Protein AF-A0A428SMW8-F1 (afdb_monomer_lite)

Structure (mmCIF, N/CA/C/O backbone):
data_AF-A0A428SMW8-F1
#
_entry.id   AF-A0A428SMW8-F1
#
loop_
_atom_site.group_PDB
_atom_site.id
_atom_site.type_symbol
_atom_site.label_atom_id
_atom_site.label_alt_id
_atom_site.label_comp_id
_atom_site.label_asym_id
_atom_site.label_entity_id
_atom_site.label_seq_id
_atom_site.pdbx_PDB_ins_code
_atom_site.Cartn_x
_atom_site.Cartn_y
_atom_site.Cartn_z
_atom_site.occupancy
_atom_site.B_iso_or_equiv
_atom_site.auth_seq_id
_atom_site.auth_comp_id
_atom_site.auth_asym_id
_atom_site.auth_atom_id
_atom_site.pdbx_PDB_model_num
ATOM 1 N N . MET A 1 1 ? 58.376 4.102 16.276 1.00 47.00 1 MET A N 1
ATOM 2 C CA . MET A 1 1 ? 57.491 5.284 16.170 1.00 47.00 1 MET A CA 1
ATOM 3 C C . MET A 1 1 ? 56.410 5.176 17.245 1.00 47.00 1 MET A C 1
ATOM 5 O O . MET A 1 1 ? 55.391 4.545 17.010 1.00 47.00 1 MET A O 1
ATOM 9 N N . THR A 1 2 ? 56.664 5.687 18.453 1.00 54.75 2 THR A N 1
ATOM 10 C CA . THR A 1 2 ? 55.724 5.678 19.592 1.00 54.75 2 THR A CA 1
ATOM 11 C C . THR A 1 2 ? 55.018 7.038 19.700 1.00 54.75 2 THR A C 1
ATOM 13 O O . THR A 1 2 ? 55.698 8.063 19.633 1.00 54.75 2 THR A O 1
ATOM 16 N N . PRO A 1 3 ? 53.682 7.106 19.856 1.00 62.28 3 PRO A N 1
ATOM 17 C CA . PRO A 1 3 ? 52.999 8.386 20.029 1.00 62.28 3 PRO A CA 1
ATOM 18 C C . PRO A 1 3 ? 53.042 8.858 21.493 1.00 62.28 3 PRO A C 1
ATOM 20 O O . PRO A 1 3 ? 52.642 8.142 22.411 1.00 62.28 3 PRO A O 1
ATOM 23 N N . ILE A 1 4 ? 53.504 10.093 21.704 1.00 61.62 4 ILE A N 1
ATOM 24 C CA . ILE A 1 4 ? 53.545 10.769 23.007 1.00 61.62 4 ILE A CA 1
ATOM 25 C C . ILE A 1 4 ? 52.207 11.483 23.248 1.00 61.62 4 ILE A C 1
ATOM 27 O O . ILE A 1 4 ? 51.864 12.444 22.562 1.00 61.62 4 ILE A O 1
ATOM 31 N N . ARG A 1 5 ? 51.467 11.020 24.263 1.00 54.16 5 ARG A N 1
ATOM 32 C CA . ARG A 1 5 ? 50.353 11.737 24.903 1.00 54.16 5 ARG A CA 1
ATOM 33 C C . ARG A 1 5 ? 50.893 12.931 25.695 1.00 54.16 5 ARG A C 1
ATOM 35 O O . ARG A 1 5 ? 51.779 12.743 26.526 1.00 54.16 5 ARG A O 1
ATOM 42 N N . ARG A 1 6 ? 50.291 14.115 25.554 1.00 56.06 6 ARG A N 1
ATOM 43 C CA . ARG A 1 6 ? 50.382 15.186 26.562 1.00 56.06 6 ARG A CA 1
ATOM 44 C C . ARG A 1 6 ? 49.011 15.805 26.814 1.00 56.06 6 ARG A C 1
ATOM 46 O O . ARG A 1 6 ? 48.274 16.108 25.885 1.00 56.06 6 ARG A O 1
ATOM 53 N N . ALA A 1 7 ? 48.680 15.874 28.099 1.00 52.56 7 ALA A N 1
ATOM 54 C CA . ALA A 1 7 ? 47.383 16.219 28.654 1.00 52.56 7 ALA A CA 1
ATOM 55 C C . ALA A 1 7 ? 47.198 17.736 28.825 1.00 52.56 7 ALA A C 1
ATOM 57 O O . ALA A 1 7 ? 48.160 18.499 28.893 1.00 52.56 7 ALA A O 1
ATOM 58 N N . VAL A 1 8 ? 45.925 18.121 28.897 1.00 54.56 8 VAL A N 1
ATOM 59 C CA . VAL A 1 8 ? 45.375 19.475 29.025 1.00 54.56 8 VAL A CA 1
ATOM 60 C C . VAL A 1 8 ? 45.502 19.987 30.464 1.00 54.56 8 VAL A C 1
ATOM 62 O O . VAL A 1 8 ? 45.262 19.234 31.404 1.00 54.56 8 VAL A O 1
ATOM 65 N N . ALA A 1 9 ? 45.793 21.280 30.632 1.00 50.78 9 ALA A N 1
ATOM 66 C CA . ALA A 1 9 ? 45.626 21.997 31.896 1.00 50.78 9 ALA A CA 1
ATOM 67 C C . ALA A 1 9 ? 44.628 23.152 31.702 1.00 50.78 9 ALA A C 1
ATOM 69 O O . ALA A 1 9 ? 44.825 24.009 30.842 1.00 50.78 9 ALA A O 1
ATOM 70 N N . LEU A 1 10 ? 43.550 23.151 32.492 1.00 54.03 10 LEU A N 1
ATOM 71 C CA . LEU A 1 10 ? 42.581 24.244 32.588 1.00 54.03 10 LEU A CA 1
ATOM 72 C C . LEU A 1 10 ? 43.095 25.283 33.590 1.00 54.03 10 LEU A C 1
ATOM 74 O O . LEU A 1 10 ? 43.342 24.949 34.747 1.00 54.03 10 LEU A O 1
ATOM 78 N N . SER A 1 11 ? 43.223 26.539 33.170 1.00 58.16 11 SER A N 1
ATOM 79 C CA . SER A 1 11 ? 43.513 27.667 34.057 1.00 58.16 11 SER A CA 1
ATOM 80 C C . SER A 1 11 ? 42.264 28.534 34.228 1.00 58.16 11 SER A C 1
ATOM 82 O O . SER A 1 11 ? 41.798 29.201 33.307 1.00 58.16 11 SER A O 1
ATOM 84 N N . THR A 1 12 ? 41.698 28.522 35.433 1.00 52.12 12 THR A N 1
ATOM 85 C CA . THR A 1 12 ? 40.599 29.405 35.838 1.00 52.12 12 THR A CA 1
ATOM 86 C C . THR A 1 12 ? 41.177 30.695 36.410 1.00 52.12 12 THR A C 1
ATOM 88 O O . THR A 1 12 ? 41.768 30.681 37.489 1.00 52.12 12 THR A O 1
ATOM 91 N N . VAL A 1 13 ? 41.004 31.817 35.712 1.00 58.44 13 VAL A N 1
ATOM 92 C CA . VAL A 1 13 ? 41.368 33.142 36.232 1.00 58.44 13 VAL A CA 1
ATOM 93 C C . VAL A 1 13 ? 40.096 33.914 36.557 1.00 58.44 13 VAL A C 1
ATOM 95 O O . VAL A 1 13 ? 39.411 34.434 35.682 1.00 58.44 13 VAL A O 1
ATOM 98 N N . SER A 1 14 ? 39.797 33.992 37.847 1.00 53.69 14 SER A N 1
ATOM 99 C CA . SER A 1 14 ? 38.806 34.883 38.440 1.00 53.69 14 SER A CA 1
ATOM 100 C C . SER A 1 14 ? 39.414 36.273 38.646 1.00 53.69 14 SER A C 1
ATOM 102 O O . SER A 1 14 ? 40.380 36.417 39.397 1.00 53.69 14 SER A O 1
ATOM 104 N N . ARG A 1 15 ? 38.839 37.312 38.027 1.00 51.59 15 ARG A N 1
ATOM 105 C CA . ARG A 1 15 ? 39.097 38.711 38.402 1.00 51.59 15 ARG A CA 1
ATOM 106 C C . ARG A 1 15 ? 37.783 39.433 38.669 1.00 51.59 15 ARG A C 1
ATOM 108 O O . ARG A 1 15 ? 36.993 39.690 37.767 1.00 51.59 15 ARG A O 1
ATOM 115 N N . LEU A 1 16 ? 37.590 39.744 39.945 1.00 52.97 16 LEU A N 1
ATOM 116 C CA . LEU A 1 16 ? 36.581 40.652 40.467 1.00 52.97 16 LEU A CA 1
ATOM 117 C C . LEU A 1 16 ? 36.899 42.067 39.968 1.00 52.97 16 LEU A C 1
ATOM 119 O O . LEU A 1 16 ? 38.000 42.565 40.196 1.00 52.97 16 LEU A O 1
ATOM 123 N N . SER A 1 17 ? 35.949 42.713 39.298 1.00 56.94 17 SER A N 1
ATOM 124 C CA . SER A 1 17 ? 36.016 44.140 38.982 1.00 56.94 17 SER A CA 1
ATOM 125 C C . SER A 1 17 ? 34.974 44.875 39.822 1.00 56.94 17 SER A C 1
ATOM 127 O O . SER A 1 17 ? 33.772 44.669 39.686 1.00 56.94 17 SER A O 1
ATOM 129 N N . SER A 1 18 ? 35.457 45.708 40.747 1.00 58.09 18 SER A N 1
ATOM 130 C CA . SER A 1 18 ? 34.632 46.644 41.504 1.00 58.09 18 SER A CA 1
ATOM 131 C C . SER A 1 18 ? 34.501 47.927 40.692 1.00 58.09 18 SER A C 1
ATOM 133 O O . SER A 1 18 ? 35.514 48.569 40.411 1.00 58.09 18 SER A O 1
ATOM 135 N N . LEU A 1 19 ? 33.281 48.332 40.353 1.00 57.44 19 LEU A N 1
ATOM 136 C CA . LEU A 1 19 ? 33.023 49.653 39.792 1.00 57.44 19 LEU A CA 1
ATOM 137 C C . LEU A 1 19 ? 31.835 50.296 40.508 1.00 57.44 19 LEU A C 1
ATOM 139 O O . LEU A 1 19 ? 30.681 49.925 40.337 1.00 57.44 19 LEU A O 1
ATOM 143 N N . SER A 1 20 ? 32.215 51.235 41.373 1.00 54.97 20 SER A N 1
ATOM 144 C CA . SER A 1 20 ? 31.636 52.563 41.567 1.00 54.97 20 SER A CA 1
ATOM 145 C C . SER A 1 20 ? 30.109 52.699 41.516 1.00 54.97 20 SER A C 1
ATOM 147 O O . SER A 1 20 ? 29.475 52.690 40.464 1.00 54.97 20 SER A O 1
ATOM 149 N N . ARG A 1 21 ? 29.536 52.949 42.699 1.00 54.47 21 ARG A N 1
ATOM 150 C CA . ARG A 1 21 ? 28.161 53.419 42.892 1.00 54.47 21 ARG A CA 1
ATOM 151 C C . ARG A 1 21 ? 27.972 54.774 42.210 1.00 54.47 21 ARG A C 1
ATOM 153 O O . ARG A 1 21 ? 28.480 55.779 42.698 1.00 54.47 21 ARG A O 1
ATOM 160 N N . GLN A 1 22 ? 27.141 54.822 41.178 1.00 56.44 22 GLN A N 1
ATOM 161 C CA . GLN A 1 22 ? 26.507 56.062 40.740 1.00 56.44 22 GLN A CA 1
ATOM 162 C C . GLN A 1 22 ? 25.013 55.991 41.057 1.00 56.44 22 GLN A C 1
ATOM 164 O O . GLN A 1 22 ? 24.294 55.099 40.613 1.00 56.44 22 GLN A O 1
ATOM 169 N N . ARG A 1 23 ? 24.574 56.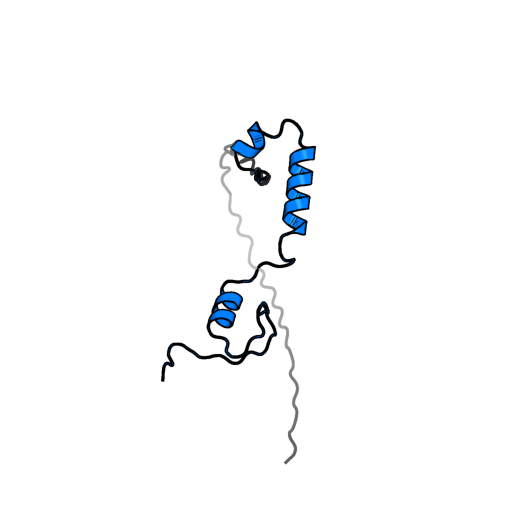908 41.925 1.00 55.22 23 ARG A N 1
ATOM 170 C CA . ARG A 1 23 ? 23.180 57.083 42.336 1.00 55.22 23 ARG A CA 1
ATOM 171 C C . ARG A 1 23 ? 22.397 57.678 41.169 1.00 55.22 23 ARG A C 1
ATOM 173 O O . ARG A 1 23 ? 22.655 58.814 40.789 1.00 55.22 23 ARG A O 1
ATOM 180 N N . LEU A 1 24 ? 21.420 56.936 40.660 1.00 59.06 24 LEU A N 1
ATOM 181 C CA . LEU A 1 24 ? 20.415 57.451 39.737 1.00 59.06 24 LEU A CA 1
ATOM 182 C C . LEU A 1 24 ? 19.114 57.668 40.515 1.00 59.06 24 LEU A C 1
ATOM 184 O O . LEU A 1 24 ? 18.531 56.733 41.060 1.00 59.06 24 LEU A O 1
ATOM 188 N N . THR A 1 25 ? 18.691 58.925 40.610 1.00 61.53 25 THR A N 1
ATOM 189 C CA . THR A 1 25 ? 17.393 59.343 41.142 1.00 61.53 25 THR A CA 1
ATOM 190 C C . THR A 1 25 ? 16.297 58.949 40.155 1.00 61.53 25 THR A C 1
ATOM 192 O O . THR A 1 25 ? 16.062 59.621 39.153 1.00 61.53 25 THR A O 1
ATOM 195 N N . VAL A 1 26 ? 15.618 57.833 40.424 1.00 52.56 26 VAL A N 1
ATOM 196 C CA . VAL A 1 26 ? 14.476 57.394 39.616 1.00 52.56 26 VAL A CA 1
ATOM 197 C C . VAL A 1 26 ? 13.221 58.124 40.089 1.00 52.56 26 VAL A C 1
ATOM 199 O O . VAL A 1 26 ? 12.702 57.906 41.178 1.00 52.56 26 VAL A O 1
ATOM 202 N N . ARG A 1 27 ? 12.771 59.032 39.228 1.00 55.03 27 ARG A N 1
ATOM 203 C CA . ARG A 1 27 ? 11.500 59.757 39.248 1.00 55.03 27 ARG A CA 1
ATOM 204 C C . ARG A 1 27 ? 10.327 58.775 39.399 1.00 55.03 27 ARG A C 1
ATOM 206 O O . ARG A 1 27 ? 10.127 57.937 38.523 1.00 55.03 27 ARG A O 1
ATOM 213 N N . SER A 1 28 ? 9.554 58.899 40.483 1.00 59.84 28 SER A N 1
ATOM 214 C CA . SER A 1 28 ? 8.298 58.162 40.687 1.00 59.84 28 SER A 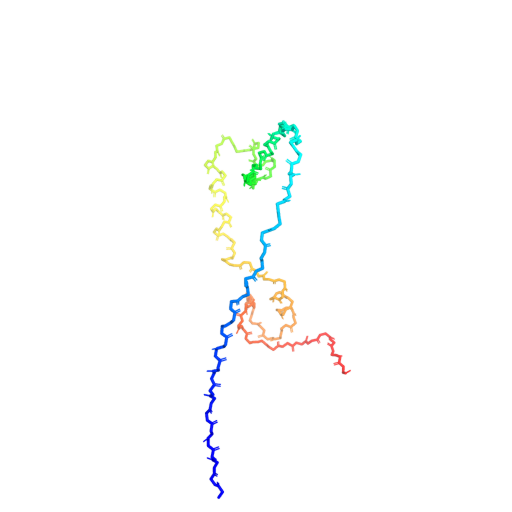CA 1
ATOM 215 C C . SER A 1 28 ? 7.347 58.429 39.526 1.00 59.84 28 SER A C 1
ATOM 217 O O . SER A 1 28 ? 6.776 59.514 39.416 1.00 59.84 28 SER A O 1
ATOM 219 N N . GLN A 1 29 ? 7.185 57.441 38.652 1.00 57.69 29 GLN A N 1
ATOM 220 C CA . GLN A 1 29 ? 6.077 57.408 37.712 1.00 57.69 29 GLN A CA 1
ATOM 221 C C . GLN A 1 29 ? 4.936 56.650 38.383 1.00 57.69 29 GLN A C 1
ATOM 223 O O . GLN A 1 29 ? 5.115 55.531 38.859 1.00 57.69 29 GLN A O 1
ATOM 228 N N . SER A 1 30 ? 3.797 57.334 38.473 1.00 59.22 30 SER A N 1
ATOM 229 C CA . SER A 1 30 ? 2.493 56.818 38.877 1.00 59.22 30 SER A CA 1
ATOM 230 C C . SER A 1 30 ? 2.294 55.378 38.395 1.00 59.22 30 SER A C 1
ATOM 232 O O . SER A 1 30 ? 2.371 55.107 37.196 1.00 59.22 30 SER A O 1
ATOM 234 N N . LEU A 1 31 ? 2.046 54.462 39.336 1.00 52.53 31 LEU A N 1
ATOM 235 C CA . LEU A 1 31 ? 1.557 53.121 39.043 1.00 52.53 31 LEU A CA 1
ATOM 236 C C . LEU A 1 31 ? 0.150 53.277 38.458 1.00 52.53 31 LEU A C 1
ATOM 238 O O . LEU A 1 31 ? -0.844 53.246 39.180 1.00 52.53 31 LEU A O 1
ATOM 242 N N . SER A 1 32 ? 0.063 53.470 37.142 1.00 51.97 32 SER A N 1
ATOM 243 C CA . SER A 1 32 ? -1.157 53.142 36.422 1.00 51.97 32 SER A CA 1
ATOM 244 C C . SER A 1 32 ? -1.369 51.654 36.666 1.00 51.97 32 SER A C 1
ATOM 246 O O . SER A 1 32 ? -0.587 50.827 36.196 1.00 51.97 32 SER A O 1
ATOM 248 N N . ALA A 1 33 ? -2.337 51.331 37.523 1.00 59.66 33 ALA A N 1
ATOM 249 C CA . ALA A 1 33 ? -2.750 49.969 37.778 1.00 59.66 33 ALA A CA 1
ATOM 250 C C . ALA A 1 33 ? -3.145 49.377 36.427 1.00 59.66 33 ALA A C 1
ATOM 252 O O . ALA A 1 33 ? -4.217 49.667 35.898 1.00 59.66 33 ALA A O 1
ATOM 253 N N . ALA A 1 34 ? -2.236 48.600 35.841 1.00 56.25 34 ALA A N 1
ATOM 254 C CA . ALA A 1 34 ? -2.547 47.767 34.707 1.00 56.25 34 ALA A CA 1
ATOM 255 C C . ALA A 1 34 ? -3.675 46.858 35.183 1.00 56.25 34 ALA A C 1
ATOM 257 O O . ALA A 1 34 ? -3.467 45.970 36.010 1.00 56.25 34 ALA A O 1
ATOM 258 N N . ILE A 1 35 ? -4.890 47.149 34.722 1.00 58.81 35 ILE A N 1
ATOM 259 C CA . ILE A 1 35 ? -6.018 46.241 34.825 1.00 58.81 35 ILE A CA 1
ATOM 260 C C . ILE A 1 35 ? -5.513 44.972 34.156 1.00 58.81 35 ILE A C 1
ATOM 262 O O . ILE A 1 35 ? -5.361 44.925 32.936 1.00 58.81 35 ILE A O 1
ATOM 266 N N . SER A 1 36 ? -5.144 43.989 34.976 1.00 54.59 36 SER A N 1
ATOM 267 C CA . SER A 1 36 ? -4.783 42.660 34.521 1.00 54.59 36 SER A CA 1
ATOM 268 C C . SER A 1 36 ? -6.028 42.116 33.844 1.00 54.59 36 SER A C 1
ATOM 270 O O . SER A 1 36 ? -6.942 41.613 34.498 1.00 54.59 36 SER A O 1
ATOM 272 N N . GLN A 1 37 ? -6.105 42.299 32.528 1.00 63.81 37 GLN A N 1
ATOM 273 C CA . GLN A 1 37 ? -7.002 41.545 31.681 1.00 63.81 37 GLN A CA 1
ATOM 274 C C . GLN A 1 37 ? -6.527 40.103 31.807 1.00 63.81 37 GLN A C 1
ATOM 276 O O . GLN A 1 37 ? -5.630 39.659 31.094 1.00 63.81 37 GLN A O 1
ATOM 281 N N . PHE A 1 38 ? -7.067 39.392 32.796 1.00 61.88 38 PHE A N 1
ATOM 282 C CA . PHE A 1 38 ? -6.925 37.954 32.887 1.00 61.88 38 PHE A CA 1
ATOM 283 C C . PHE A 1 38 ? -7.548 37.383 31.619 1.00 61.88 38 PHE A C 1
ATOM 285 O O . PHE A 1 38 ? -8.759 37.196 31.526 1.00 61.88 38 PHE A O 1
ATOM 292 N N . HIS A 1 39 ? -6.712 37.133 30.615 1.00 60.06 39 HIS A N 1
ATOM 293 C CA . HIS A 1 39 ? -7.099 36.292 29.507 1.00 60.06 39 HIS A CA 1
ATOM 294 C C . HIS A 1 39 ? -7.168 34.882 30.087 1.00 60.06 39 HIS A C 1
ATOM 296 O O . HIS A 1 39 ? -6.149 34.232 30.322 1.00 60.06 39 HIS A O 1
ATOM 302 N N . ALA A 1 40 ? -8.379 34.441 30.420 1.00 61.12 40 ALA A N 1
ATOM 303 C CA . ALA A 1 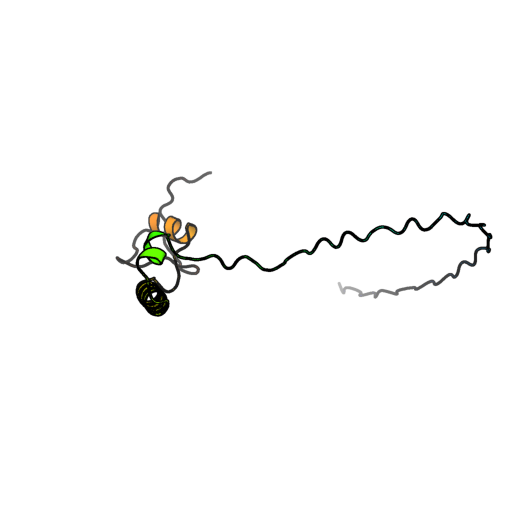40 ? -8.617 33.065 30.808 1.00 61.12 40 ALA A CA 1
ATOM 304 C C . ALA A 1 40 ? -8.345 32.187 29.580 1.00 61.12 40 ALA A C 1
ATOM 306 O O . ALA A 1 40 ? -9.210 31.995 28.725 1.00 61.12 40 ALA A O 1
ATOM 307 N N . TYR A 1 41 ? -7.114 31.695 29.455 1.00 61.25 41 TYR A N 1
ATOM 308 C CA . TYR A 1 41 ? -6.781 30.652 28.498 1.00 61.25 41 TYR A CA 1
ATOM 309 C C . TYR A 1 41 ? -7.433 29.363 28.991 1.00 61.25 41 TYR A C 1
ATOM 311 O O . TYR A 1 41 ? -6.876 28.629 29.806 1.00 61.25 41 TYR A O 1
ATOM 319 N N . SER A 1 42 ? -8.656 29.108 28.528 1.00 55.28 42 SER A N 1
ATOM 320 C CA . SER A 1 42 ? -9.275 27.798 28.674 1.00 55.28 42 SER A CA 1
ATOM 321 C C . SER A 1 42 ? -8.463 26.806 27.844 1.00 55.28 42 SER A C 1
ATOM 323 O O . SER A 1 42 ? -8.508 26.812 26.617 1.00 55.28 42 SER A O 1
ATOM 325 N N . THR A 1 43 ? -7.679 25.967 28.516 1.00 61.62 43 THR A N 1
ATOM 326 C CA . THR A 1 43 ? -6.934 24.857 27.903 1.00 61.62 43 THR A CA 1
ATOM 327 C C . THR A 1 43 ? -7.805 23.621 27.698 1.00 61.62 43 THR A C 1
ATOM 329 O O . THR A 1 43 ? -7.314 22.597 27.216 1.00 61.62 43 THR A O 1
ATOM 332 N N . SER A 1 44 ? -9.096 23.697 28.052 1.00 63.88 44 SER A N 1
ATOM 333 C CA . SER A 1 44 ? -10.028 22.608 27.796 1.00 63.88 44 SER A CA 1
ATOM 334 C C . SER A 1 44 ? -10.156 22.434 26.286 1.00 63.88 44 SER A C 1
ATOM 336 O O . SER A 1 44 ? -10.740 23.244 25.569 1.00 63.88 44 SER A O 1
ATOM 338 N N . ARG A 1 45 ? -9.524 21.376 25.774 1.00 63.09 45 ARG A N 1
ATOM 339 C CA . ARG A 1 45 ? -9.779 20.915 24.416 1.00 63.09 45 ARG A CA 1
ATOM 340 C C . ARG A 1 45 ? -11.270 20.592 24.367 1.00 63.09 45 ARG A C 1
ATOM 342 O O . ARG A 1 45 ? -11.687 19.758 25.173 1.00 63.09 45 ARG A O 1
ATOM 349 N N . PRO A 1 46 ? -12.072 21.216 23.485 1.00 55.69 46 PRO A N 1
ATOM 350 C CA . PRO A 1 46 ? -13.448 20.788 23.326 1.00 55.69 46 PRO A CA 1
ATOM 351 C C . PRO A 1 46 ? -13.403 19.300 22.991 1.00 55.69 46 PRO A C 1
ATOM 353 O O . PRO A 1 46 ? -12.720 18.887 22.046 1.00 55.69 46 PRO A O 1
ATOM 356 N N . LEU A 1 47 ? -14.047 18.495 23.836 1.00 54.22 47 LEU A N 1
ATOM 357 C CA . LEU A 1 47 ? -14.216 17.071 23.612 1.00 54.22 47 LEU A CA 1
ATOM 358 C C . LEU A 1 47 ? -14.883 16.951 22.242 1.00 54.22 47 LEU A C 1
ATOM 360 O O . LEU A 1 47 ? -16.036 17.345 22.078 1.00 54.22 47 LEU A O 1
ATOM 364 N N . ARG A 1 48 ? -14.134 16.515 21.222 1.00 60.34 48 ARG A N 1
ATOM 365 C CA . ARG A 1 48 ? -14.717 16.318 19.898 1.00 60.34 48 ARG A CA 1
ATOM 366 C C . ARG A 1 48 ? -15.830 15.296 20.057 1.00 60.34 48 ARG A C 1
ATOM 368 O O . ARG A 1 48 ? -15.563 14.157 20.428 1.00 60.34 48 ARG A O 1
ATOM 375 N N . GLN A 1 49 ? -17.054 15.710 19.773 1.00 63.62 49 GLN A N 1
ATOM 376 C CA . GLN A 1 49 ? -18.184 14.809 19.654 1.00 63.62 49 GLN A CA 1
ATOM 377 C C . GLN A 1 49 ? -17.940 13.987 18.382 1.00 63.62 49 GLN A C 1
ATOM 379 O O . GLN A 1 49 ? -18.113 14.472 17.268 1.00 63.62 49 GLN A O 1
ATOM 384 N N . GLN A 1 50 ? -17.393 12.780 18.548 1.00 65.31 50 GLN A N 1
ATOM 385 C CA . GLN A 1 50 ? -17.051 11.863 17.455 1.00 65.31 50 GLN A CA 1
ATOM 386 C C . GLN A 1 50 ? -18.311 11.116 16.993 1.00 65.31 50 GLN A C 1
ATOM 388 O O . GLN A 1 50 ? -18.369 9.894 17.058 1.00 65.31 50 GLN A O 1
ATOM 393 N N . ALA A 1 51 ? -19.353 11.844 16.601 1.00 71.75 51 ALA A N 1
ATOM 394 C CA . ALA A 1 51 ? -20.585 11.257 16.087 1.00 71.75 51 ALA A CA 1
ATOM 395 C C . ALA A 1 51 ? -21.170 12.169 15.009 1.00 71.75 51 ALA A C 1
ATOM 397 O O . ALA A 1 51 ? -21.170 13.394 15.148 1.00 71.75 51 ALA A O 1
ATOM 398 N N . PHE A 1 52 ? -21.659 11.574 13.923 1.00 81.06 52 PHE A N 1
ATOM 399 C CA . PHE A 1 52 ? -22.414 12.320 12.917 1.00 81.06 52 PHE A CA 1
ATOM 400 C C . PHE A 1 52 ? -23.771 12.744 13.495 1.00 81.06 52 PHE A C 1
ATOM 402 O O . PHE A 1 52 ? -24.322 12.057 14.350 1.00 81.06 52 PHE A O 1
ATOM 409 N N . HIS A 1 53 ? -24.333 13.859 13.019 1.00 76.44 53 HIS A N 1
ATOM 410 C CA . HIS A 1 53 ? -25.586 14.413 13.554 1.00 76.44 53 HIS A CA 1
ATOM 411 C C . HIS A 1 53 ? -26.743 13.397 13.542 1.00 76.44 53 HIS A C 1
ATOM 413 O O . HIS A 1 53 ? -27.423 13.228 14.547 1.00 76.44 53 HIS A O 1
ATOM 419 N N . SER A 1 54 ? -26.857 12.611 12.468 1.00 81.19 54 SER A N 1
ATOM 420 C CA . SER A 1 54 ? -27.850 11.538 12.336 1.00 81.19 54 SER A CA 1
ATOM 421 C C . SER A 1 54 ? -27.694 10.400 13.352 1.00 81.19 54 SER A C 1
ATOM 423 O O . SER A 1 54 ? -28.658 9.705 13.656 1.00 81.19 54 SER A O 1
ATOM 425 N N . GLN A 1 55 ? -26.493 10.184 13.894 1.00 76.19 55 GLN A N 1
ATOM 426 C CA . GLN A 1 55 ? -26.259 9.175 14.932 1.00 76.19 55 GLN A CA 1
ATOM 427 C C . GLN A 1 55 ? -26.696 9.676 16.309 1.00 76.19 55 GLN A C 1
ATOM 429 O O . GLN A 1 55 ? -27.096 8.873 17.142 1.00 76.19 55 GLN A O 1
ATOM 434 N N . LEU A 1 56 ? -26.638 10.991 16.544 1.00 77.62 56 LEU A N 1
ATOM 435 C CA . LEU A 1 56 ? -27.089 11.605 17.794 1.00 77.62 56 LEU A CA 1
ATOM 436 C C . LEU A 1 56 ? -28.615 11.646 17.880 1.00 77.62 56 LEU A C 1
ATOM 438 O O . LEU A 1 56 ? -29.168 11.400 18.945 1.00 77.62 56 LEU A O 1
ATOM 442 N N . GLU A 1 57 ? -29.289 11.920 16.763 1.00 80.12 57 GLU A N 1
ATOM 443 C CA . GLU A 1 57 ? -30.756 11.914 16.690 1.00 80.12 57 GLU A CA 1
ATOM 444 C C . GLU A 1 57 ? -31.334 10.503 16.874 1.00 80.12 57 GLU A C 1
ATOM 446 O O . GLU A 1 57 ? -32.373 10.334 17.507 1.00 80.12 57 GLU A O 1
ATOM 451 N N . ASN A 1 58 ? -30.631 9.484 16.369 1.00 73.56 58 ASN A N 1
ATOM 452 C CA . ASN A 1 58 ? -31.079 8.092 16.421 1.00 73.56 58 ASN A CA 1
ATOM 453 C C . ASN A 1 58 ? -30.660 7.339 17.694 1.00 73.56 58 ASN A C 1
ATOM 455 O O . ASN A 1 58 ? -31.103 6.207 17.884 1.00 73.56 58 ASN A O 1
ATOM 459 N N . ALA A 1 59 ? -29.817 7.925 18.550 1.00 70.38 59 ALA A N 1
ATOM 460 C CA . ALA A 1 59 ? -29.345 7.296 19.781 1.00 70.38 59 ALA A CA 1
ATOM 461 C C . ALA A 1 59 ? -29.964 7.971 21.018 1.00 70.38 59 ALA A C 1
ATOM 463 O O . ALA A 1 59 ? -29.344 8.854 21.615 1.00 70.38 59 ALA A O 1
ATOM 464 N N . PRO A 1 60 ? -31.169 7.553 21.456 1.00 70.88 60 PRO A N 1
ATOM 465 C CA . PRO A 1 60 ? -31.773 8.072 22.684 1.00 70.88 60 PRO A CA 1
ATOM 466 C C . PRO A 1 60 ? -30.963 7.695 23.938 1.00 70.88 60 PRO A C 1
ATOM 468 O O . PRO A 1 60 ? -31.107 8.341 24.975 1.00 70.88 60 PRO A O 1
ATOM 471 N N . ASN A 1 61 ? -30.110 6.665 23.855 1.00 79.69 61 ASN A N 1
ATOM 472 C CA . ASN A 1 61 ? -29.280 6.174 24.950 1.00 79.69 61 ASN A CA 1
ATOM 473 C C . ASN A 1 61 ? -27.793 6.125 24.549 1.00 79.69 61 ASN A C 1
ATOM 475 O O . ASN A 1 61 ? -27.424 5.600 23.500 1.00 79.69 61 ASN A O 1
ATOM 479 N N . ALA A 1 62 ? -26.915 6.626 25.422 1.00 76.56 62 ALA A N 1
ATOM 480 C CA . ALA A 1 62 ? -25.465 6.614 25.221 1.00 76.56 62 ALA A CA 1
ATOM 481 C C . ALA A 1 62 ? -24.872 5.192 25.124 1.00 76.56 62 ALA A C 1
ATOM 483 O O . ALA A 1 62 ? -23.814 5.010 24.519 1.00 76.56 62 ALA A O 1
ATOM 484 N N . ALA A 1 63 ? -25.549 4.186 25.691 1.00 79.00 63 ALA A N 1
ATOM 485 C CA . ALA A 1 63 ? -25.125 2.787 25.623 1.00 79.00 63 ALA A CA 1
ATOM 486 C C . ALA A 1 63 ? -25.100 2.240 24.183 1.00 79.00 63 ALA A C 1
ATOM 488 O O . ALA A 1 63 ? -24.181 1.500 23.828 1.00 79.00 63 ALA A O 1
ATOM 489 N N . ASP A 1 64 ? -26.046 2.657 23.336 1.00 7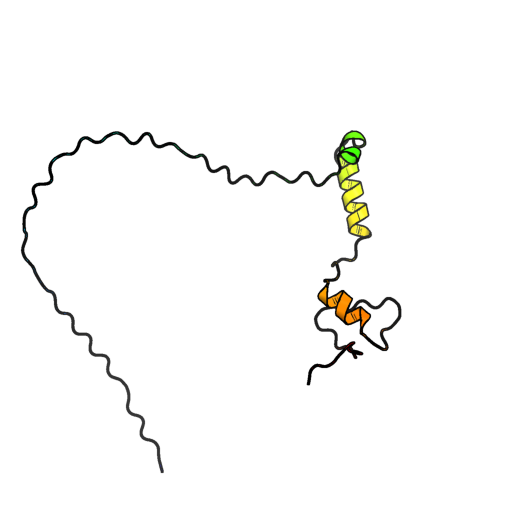9.50 64 ASP A N 1
ATOM 490 C CA . ASP A 1 64 ? -26.134 2.203 21.942 1.00 79.50 64 ASP A CA 1
ATOM 491 C C . ASP A 1 64 ? -24.961 2.743 21.107 1.00 79.50 64 ASP A C 1
ATOM 493 O O . ASP A 1 64 ? -24.392 2.031 20.277 1.00 79.50 64 ASP A O 1
ATOM 497 N N . LEU A 1 65 ? -24.522 3.977 21.392 1.00 80.62 65 LEU A N 1
ATOM 498 C CA . LEU A 1 65 ? -23.324 4.560 20.778 1.00 80.62 65 LEU A CA 1
ATOM 499 C C . LEU A 1 65 ? -22.055 3.816 21.200 1.00 80.62 65 LEU A C 1
ATOM 501 O O . LEU A 1 65 ? -21.202 3.538 20.357 1.00 80.62 65 LEU A O 1
ATOM 505 N N . LEU A 1 66 ? -21.934 3.470 22.485 1.00 82.00 66 LEU A N 1
ATOM 506 C CA . LEU A 1 66 ? -20.778 2.733 22.999 1.00 82.00 66 LEU A CA 1
ATOM 507 C C . LEU A 1 66 ? -20.685 1.336 22.367 1.00 82.00 66 LEU A C 1
ATOM 509 O O . LEU A 1 66 ? -19.616 0.930 21.919 1.00 82.00 66 LEU A O 1
ATOM 513 N N . SER A 1 67 ? -21.821 0.645 22.242 1.00 81.25 67 SER A N 1
ATOM 514 C CA . SER A 1 67 ? -21.895 -0.674 21.608 1.00 81.25 67 SER A CA 1
ATOM 515 C C . SER A 1 67 ? -21.569 -0.615 20.109 1.00 81.25 67 SER A C 1
ATOM 517 O O . SER A 1 67 ? -20.855 -1.475 19.594 1.00 81.25 67 SER A O 1
ATOM 519 N N . SER A 1 68 ? -21.999 0.442 19.407 1.00 77.81 68 SER A N 1
ATOM 520 C CA . SER A 1 68 ? -21.623 0.663 18.004 1.00 77.81 68 SER A CA 1
ATOM 521 C C . SER A 1 68 ? -20.128 0.951 17.824 1.00 77.81 68 SER A C 1
ATOM 523 O O . SER A 1 68 ? -19.555 0.559 16.805 1.00 77.81 68 SER A O 1
ATOM 525 N N . LEU A 1 69 ? -19.493 1.641 18.775 1.00 78.19 69 LEU A N 1
ATOM 526 C CA . LEU A 1 69 ? -18.050 1.898 18.765 1.00 78.19 69 LEU A CA 1
ATOM 527 C C . LEU A 1 69 ? -17.252 0.612 19.019 1.00 78.19 69 LEU A C 1
ATOM 529 O O . LEU A 1 69 ? -16.255 0.384 18.333 1.00 78.19 69 LEU A O 1
ATOM 533 N N . ASP A 1 70 ? -17.713 -0.249 19.930 1.00 78.94 70 ASP A N 1
ATOM 534 C CA . ASP A 1 70 ? -17.119 -1.572 20.170 1.00 78.94 70 ASP A CA 1
ATOM 535 C C . ASP A 1 70 ? -17.300 -2.519 18.975 1.00 78.94 70 ASP A C 1
ATOM 537 O O . ASP A 1 70 ? -16.367 -3.216 18.573 1.00 78.94 70 ASP A O 1
ATOM 541 N N . ALA A 1 71 ? -18.467 -2.499 18.330 1.00 76.38 71 ALA A N 1
ATOM 542 C CA . ALA A 1 71 ? -18.691 -3.261 17.104 1.00 76.38 71 ALA A CA 1
ATOM 543 C C . ALA A 1 71 ? -17.784 -2.778 15.953 1.00 76.38 71 ALA A C 1
ATOM 545 O O . ALA A 1 71 ? -17.245 -3.587 15.194 1.00 76.38 71 ALA A O 1
ATOM 546 N N . ALA A 1 72 ? -17.571 -1.462 15.834 1.00 71.06 72 ALA A N 1
ATOM 547 C CA . ALA A 1 72 ? -16.670 -0.886 14.838 1.00 71.06 72 ALA A CA 1
ATOM 548 C C . ALA A 1 72 ? -15.189 -1.174 15.143 1.00 71.06 72 ALA A C 1
ATOM 550 O O . ALA A 1 72 ? -14.409 -1.417 14.217 1.00 71.06 72 ALA A O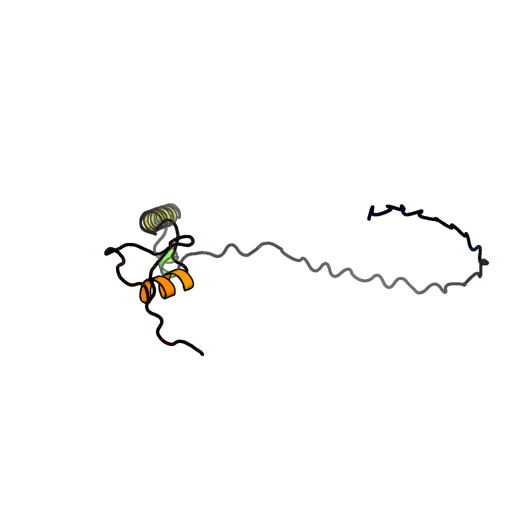 1
ATOM 551 N N . SER A 1 73 ? -14.793 -1.176 16.419 1.00 66.94 73 SER A N 1
ATOM 552 C CA . SER A 1 73 ? -13.420 -1.477 16.839 1.00 66.94 73 SER A CA 1
ATOM 553 C C . SER A 1 73 ? -13.067 -2.956 16.641 1.00 66.94 73 SER A C 1
ATOM 555 O O . SER A 1 73 ? -11.937 -3.256 16.258 1.00 66.94 73 SER A O 1
ATOM 557 N N . ALA A 1 74 ? -14.037 -3.866 16.788 1.00 67.31 74 ALA A N 1
ATOM 558 C CA . ALA A 1 74 ? -13.865 -5.297 16.533 1.00 67.31 74 ALA A CA 1
ATOM 559 C C . ALA A 1 74 ? -13.657 -5.635 15.042 1.00 67.31 74 ALA A C 1
ATOM 561 O O . ALA A 1 74 ? -12.971 -6.605 14.717 1.00 67.31 74 ALA A O 1
ATOM 562 N N . ALA A 1 75 ? -14.228 -4.843 14.128 1.00 65.00 75 ALA A N 1
ATOM 563 C CA . ALA A 1 75 ? -14.099 -5.045 12.680 1.00 65.00 75 ALA A CA 1
ATOM 564 C C . ALA A 1 75 ? -12.913 -4.286 12.053 1.00 65.00 75 ALA A C 1
ATOM 566 O O . ALA A 1 75 ? -12.472 -4.613 10.945 1.00 65.00 75 ALA A O 1
ATOM 567 N N . ALA A 1 76 ? -12.390 -3.261 12.729 1.00 62.69 76 ALA A N 1
ATOM 568 C CA . ALA A 1 76 ? -11.251 -2.504 12.235 1.00 62.69 76 ALA A CA 1
ATOM 569 C C . ALA A 1 76 ? -9.956 -3.325 12.391 1.00 62.69 76 ALA A C 1
ATOM 571 O O . ALA A 1 76 ? -9.681 -3.853 13.468 1.00 62.69 76 ALA A O 1
ATOM 572 N N . PRO A 1 77 ? -9.103 -3.431 11.350 1.00 64.19 77 PRO A N 1
ATOM 573 C CA . PRO A 1 77 ? -7.783 -4.020 11.528 1.00 64.19 77 PRO A CA 1
ATOM 574 C C . PRO A 1 77 ? -7.037 -3.246 12.621 1.00 64.19 77 PRO A C 1
ATOM 576 O O . PRO A 1 77 ? -6.981 -2.017 12.561 1.00 64.19 77 PRO A O 1
ATOM 579 N N . SER A 1 78 ? -6.443 -3.974 13.574 1.00 72.06 78 SER A N 1
ATOM 580 C CA . SER A 1 78 ? -5.810 -3.458 14.806 1.00 72.06 78 SER A CA 1
ATOM 581 C C . SER A 1 78 ? -4.846 -2.287 14.599 1.00 72.06 78 SER A C 1
ATOM 583 O O . SER A 1 78 ? -4.600 -1.510 15.516 1.00 72.06 78 SER A O 1
ATOM 585 N N . THR A 1 79 ? -4.317 -2.134 13.383 1.00 82.62 79 THR A N 1
ATOM 586 C CA . THR A 1 79 ? -3.633 -0.924 12.937 1.00 82.62 79 THR A CA 1
ATOM 587 C C . THR A 1 79 ? -4.012 -0.580 11.493 1.00 82.62 79 THR A C 1
ATOM 589 O O . THR A 1 79 ? -3.830 -1.415 10.588 1.00 82.62 79 THR A O 1
ATOM 592 N N . PRO A 1 80 ? -4.483 0.653 11.222 1.00 89.12 80 PRO A N 1
ATOM 593 C CA . PRO A 1 80 ? -4.658 1.112 9.853 1.00 89.12 80 PRO A CA 1
ATOM 594 C C . PRO A 1 80 ? -3.312 1.074 9.117 1.00 89.12 80 PRO A C 1
ATOM 596 O O . PRO A 1 80 ? -2.241 1.143 9.719 1.00 89.12 80 PRO A O 1
ATOM 599 N N . GLN A 1 81 ? -3.359 0.913 7.799 1.00 94.56 81 GLN A N 1
ATOM 600 C CA . GLN A 1 81 ? -2.159 0.911 6.965 1.00 94.56 81 GLN A CA 1
ATOM 601 C C . GLN A 1 81 ? -1.831 2.340 6.525 1.00 94.56 81 GLN A C 1
ATOM 603 O O . GLN A 1 81 ? -2.726 3.061 6.062 1.00 94.56 81 GLN A O 1
ATOM 608 N N . THR A 1 82 ? -0.568 2.741 6.647 1.00 96.81 82 THR A N 1
ATOM 609 C CA . THR A 1 82 ? -0.115 4.075 6.225 1.00 96.81 82 THR A CA 1
ATOM 610 C C . THR A 1 82 ? -0.161 4.223 4.701 1.00 96.81 82 THR A C 1
ATOM 612 O O . THR A 1 82 ? -0.189 3.238 3.961 1.00 96.81 82 THR A O 1
ATOM 615 N N . LEU A 1 83 ? -0.165 5.463 4.198 1.00 97.38 83 LEU A N 1
ATOM 616 C CA . LEU A 1 83 ? -0.093 5.702 2.751 1.00 97.38 83 LEU A CA 1
ATOM 617 C C . LEU A 1 83 ? 1.187 5.119 2.143 1.00 97.38 83 LEU A C 1
ATOM 619 O O . LEU A 1 83 ? 1.121 4.516 1.077 1.00 97.38 83 LEU A O 1
ATOM 623 N N . THR A 1 84 ? 2.320 5.229 2.841 1.00 97.25 84 THR A N 1
ATOM 624 C CA . THR A 1 84 ? 3.593 4.642 2.407 1.00 97.25 84 THR A CA 1
ATOM 625 C C . THR A 1 84 ? 3.485 3.128 2.263 1.00 97.25 84 THR A C 1
ATOM 627 O O . THR A 1 84 ? 3.796 2.597 1.203 1.00 97.25 84 THR A O 1
ATOM 630 N N . GLU A 1 85 ? 2.966 2.432 3.277 1.00 97.12 85 GLU A N 1
ATOM 631 C CA . GLU A 1 85 ? 2.758 0.978 3.229 1.00 97.12 85 GLU A CA 1
ATOM 632 C C . GLU A 1 85 ? 1.824 0.567 2.080 1.00 97.12 85 GLU A C 1
ATOM 634 O O . GLU A 1 85 ? 2.095 -0.411 1.385 1.00 97.12 85 GLU A O 1
ATOM 639 N N . LYS A 1 86 ? 0.761 1.341 1.819 1.00 97.00 86 LYS A N 1
ATOM 640 C CA . LYS A 1 86 ? -0.145 1.104 0.682 1.00 97.00 86 LYS A CA 1
ATOM 641 C C . LYS A 1 86 ? 0.549 1.293 -0.670 1.00 97.00 86 LYS A C 1
ATOM 643 O O . LYS A 1 86 ? 0.334 0.492 -1.577 1.00 97.00 86 LYS A O 1
ATOM 648 N N . ILE A 1 87 ? 1.363 2.341 -0.820 1.00 97.44 87 ILE A N 1
ATOM 649 C CA . ILE A 1 87 ? 2.117 2.610 -2.055 1.00 97.44 87 ILE A CA 1
ATOM 650 C C . ILE A 1 87 ? 3.132 1.492 -2.300 1.00 97.44 87 ILE A C 1
ATOM 652 O O . ILE A 1 87 ? 3.176 0.946 -3.399 1.00 97.44 87 ILE A O 1
ATOM 656 N N . VAL A 1 88 ? 3.893 1.109 -1.273 1.00 97.50 88 VAL A N 1
ATOM 657 C CA . VAL A 1 88 ? 4.852 -0.003 -1.341 1.00 97.50 88 VAL A CA 1
ATOM 658 C C . VAL A 1 88 ? 4.131 -1.292 -1.738 1.00 97.50 88 VAL A C 1
ATOM 660 O O . VAL A 1 88 ? 4.538 -1.940 -2.700 1.00 97.50 88 VAL A O 1
ATOM 663 N N . GLN A 1 89 ? 3.007 -1.616 -1.088 1.00 97.50 89 GLN A N 1
ATOM 664 C CA . GLN A 1 89 ? 2.193 -2.788 -1.423 1.00 97.50 89 GLN A CA 1
ATOM 665 C C . GLN A 1 89 ? 1.723 -2.788 -2.884 1.00 97.50 89 GLN A C 1
ATOM 667 O O . GLN A 1 89 ? 1.764 -3.829 -3.534 1.00 97.50 89 GLN A O 1
ATOM 672 N N . ARG A 1 90 ? 1.308 -1.634 -3.420 1.00 96.56 90 ARG A N 1
ATOM 673 C CA . ARG A 1 90 ? 0.846 -1.503 -4.811 1.00 96.56 90 ARG A CA 1
ATOM 674 C C . ARG A 1 90 ? 1.924 -1.860 -5.838 1.00 96.56 90 ARG A C 1
ATOM 676 O O . ARG A 1 90 ? 1.588 -2.421 -6.874 1.00 96.56 90 ARG A O 1
ATOM 683 N N . TYR A 1 91 ? 3.183 -1.521 -5.566 1.00 97.56 91 TYR A N 1
ATOM 684 C CA . TYR A 1 91 ? 4.318 -1.814 -6.452 1.00 97.56 91 TYR A CA 1
ATOM 685 C C . TYR A 1 91 ? 5.058 -3.102 -6.076 1.00 97.56 91 TYR A C 1
ATOM 687 O O . TYR A 1 91 ? 6.092 -3.408 -6.662 1.00 97.56 91 TYR A O 1
ATOM 695 N N . SER A 1 92 ? 4.560 -3.853 -5.095 1.00 97.56 92 SER A N 1
ATOM 696 C CA . SER A 1 92 ? 5.158 -5.119 -4.686 1.00 97.56 92 SER A CA 1
ATOM 697 C C . SER A 1 92 ? 4.814 -6.230 -5.671 1.00 97.56 92 SER A C 1
ATOM 699 O O . SER A 1 92 ? 3.666 -6.355 -6.096 1.00 97.56 92 SER A O 1
ATOM 701 N N . VAL A 1 93 ? 5.784 -7.087 -5.972 1.00 97.44 93 VAL A N 1
ATOM 702 C CA . VAL A 1 93 ? 5.585 -8.286 -6.798 1.00 97.44 93 VAL A CA 1
ATOM 703 C C . VAL A 1 93 ? 5.682 -9.546 -5.938 1.00 97.44 93 VAL A C 1
ATOM 705 O O . VAL A 1 93 ? 6.481 -9.615 -5.007 1.00 97.44 93 VAL A O 1
ATOM 708 N N . GLY A 1 94 ? 4.838 -10.543 -6.221 1.00 96.00 94 GLY A N 1
ATOM 709 C CA . GLY A 1 94 ? 4.859 -11.837 -5.523 1.00 96.00 94 GLY A CA 1
ATOM 710 C C . GLY A 1 94 ? 4.294 -11.842 -4.094 1.00 96.00 94 GLY A C 1
ATOM 711 O O . GLY A 1 94 ? 4.563 -12.778 -3.343 1.00 96.00 94 GLY A O 1
ATOM 712 N N . LEU A 1 95 ? 3.513 -10.834 -3.686 1.00 95.62 95 LEU A N 1
ATOM 713 C CA . LEU A 1 95 ? 2.805 -10.877 -2.400 1.00 95.62 95 LEU A CA 1
ATOM 714 C C . LEU A 1 95 ? 1.673 -11.914 -2.425 1.00 95.62 95 LEU A C 1
ATOM 716 O O . LEU A 1 95 ? 0.882 -11.965 -3.364 1.00 95.62 95 LEU A O 1
ATOM 720 N N . ALA A 1 96 ? 1.561 -12.698 -1.349 1.00 95.50 96 ALA A N 1
ATOM 721 C CA . ALA A 1 96 ? 0.432 -13.600 -1.143 1.00 95.50 96 ALA A CA 1
ATOM 722 C C . ALA A 1 96 ? -0.901 -12.821 -1.106 1.00 95.50 96 ALA A C 1
ATOM 724 O O . ALA A 1 96 ? -0.942 -11.700 -0.578 1.00 95.50 96 ALA A O 1
ATOM 725 N N . PRO A 1 97 ? -2.004 -13.397 -1.617 1.00 94.06 97 PRO A N 1
ATOM 726 C CA . PRO A 1 97 ? -3.298 -12.725 -1.632 1.00 94.06 97 PRO A CA 1
ATOM 727 C C . PRO A 1 97 ? -3.735 -12.364 -0.207 1.00 94.06 97 PRO A C 1
ATOM 729 O O . PRO A 1 97 ? -3.687 -13.185 0.705 1.00 94.06 97 PRO A O 1
ATOM 732 N N . GLY A 1 98 ? -4.132 -11.106 -0.006 1.00 92.19 98 GLY A N 1
ATOM 733 C CA . GLY A 1 98 ? -4.573 -10.594 1.296 1.00 92.19 98 GLY A CA 1
ATOM 734 C C . GLY A 1 98 ? -3.453 -10.198 2.267 1.00 92.19 98 GLY A C 1
ATOM 735 O O . GLY A 1 98 ? -3.750 -9.582 3.294 1.00 92.19 98 GLY A O 1
ATOM 736 N N . LYS A 1 99 ? -2.174 -10.461 1.957 1.00 94.19 99 LYS A N 1
ATOM 737 C CA . LYS A 1 99 ? -1.060 -9.985 2.790 1.00 94.19 99 LYS A CA 1
ATOM 738 C C . LYS A 1 99 ? -0.966 -8.459 2.719 1.00 94.19 99 LYS A C 1
ATOM 740 O O . LYS A 1 99 ? -0.896 -7.880 1.637 1.00 94.19 99 LYS A O 1
ATOM 745 N N . LYS A 1 100 ? -0.943 -7.805 3.882 1.00 94.44 100 LYS A N 1
ATOM 746 C CA . LYS A 1 100 ? -0.684 -6.363 4.005 1.00 94.44 100 LYS A CA 1
ATOM 747 C C . LYS A 1 100 ? 0.791 -6.132 4.288 1.00 94.44 100 LYS A C 1
ATOM 749 O O . LYS A 1 100 ? 1.355 -6.828 5.125 1.00 94.44 100 LYS A O 1
ATOM 754 N N . VAL A 1 101 ? 1.377 -5.144 3.619 1.00 96.12 101 VAL A N 1
ATOM 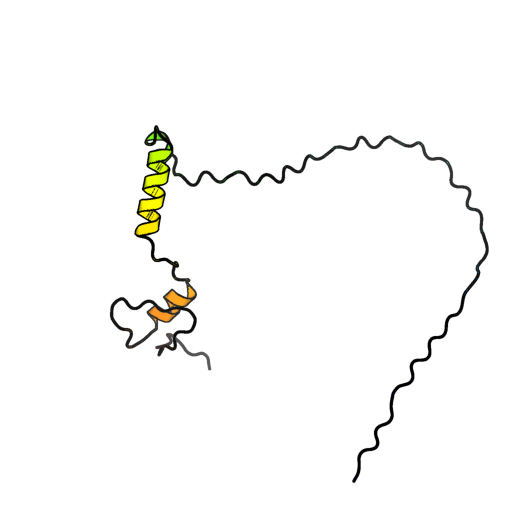755 C CA . VAL A 1 101 ? 2.748 -4.701 3.903 1.00 96.12 101 VAL A CA 1
ATOM 756 C C . VAL A 1 101 ? 2.751 -3.844 5.162 1.00 96.12 101 VAL A C 1
ATOM 758 O O . VAL A 1 101 ? 1.917 -2.937 5.295 1.00 96.12 101 VAL A O 1
ATOM 761 N N . LYS A 1 102 ? 3.688 -4.128 6.064 1.00 95.69 102 LYS A N 1
ATOM 762 C CA . LYS A 1 102 ? 3.947 -3.360 7.282 1.00 95.69 102 LYS A CA 1
ATOM 763 C C . LYS A 1 102 ? 5.408 -2.933 7.362 1.00 95.69 102 LYS A C 1
ATOM 765 O O . LYS A 1 102 ? 6.286 -3.466 6.688 1.00 95.69 102 LYS A O 1
ATOM 770 N N . SER A 1 103 ? 5.659 -1.933 8.196 1.00 94.94 103 SER A N 1
ATOM 771 C CA . SER A 1 103 ? 7.012 -1.459 8.484 1.00 94.94 103 SER A CA 1
ATOM 772 C C . SER A 1 103 ? 7.900 -2.605 8.993 1.00 94.94 103 SER A C 1
ATOM 774 O O . SER A 1 103 ? 7.533 -3.298 9.938 1.00 94.94 103 SER A O 1
ATOM 776 N N . GLY A 1 104 ? 9.062 -2.793 8.361 1.00 95.38 104 GLY A N 1
ATOM 777 C CA . GLY A 1 104 ? 9.989 -3.898 8.643 1.00 95.38 104 GLY A CA 1
ATOM 778 C C . GLY A 1 104 ? 9.876 -5.088 7.684 1.00 95.38 104 GLY A C 1
ATOM 779 O O . GLY A 1 104 ? 10.786 -5.913 7.652 1.00 95.38 104 GLY A O 1
ATOM 780 N N . ASP A 1 105 ? 8.823 -5.162 6.865 1.00 95.25 105 ASP A N 1
ATOM 781 C CA . ASP A 1 105 ? 8.732 -6.175 5.813 1.00 95.25 105 ASP A CA 1
ATOM 782 C C . ASP A 1 105 ? 9.752 -5.901 4.699 1.00 95.25 105 ASP A C 1
ATOM 784 O O . ASP A 1 105 ? 9.831 -4.797 4.156 1.00 95.25 105 ASP A O 1
ATOM 788 N N . TYR A 1 106 ? 10.482 -6.939 4.292 1.00 96.88 106 TYR A N 1
ATOM 789 C CA . TYR A 1 106 ? 11.261 -6.924 3.058 1.00 96.88 106 TYR A CA 1
ATOM 790 C C . TYR A 1 106 ? 10.382 -7.386 1.898 1.00 96.88 106 TYR A C 1
ATOM 792 O O . TYR A 1 106 ? 9.810 -8.478 1.931 1.00 96.88 106 TYR A O 1
ATOM 800 N N . VAL A 1 107 ? 10.277 -6.550 0.869 1.00 97.06 107 VAL A N 1
ATOM 801 C CA . VAL A 1 107 ? 9.444 -6.801 -0.311 1.00 97.06 107 VAL A CA 1
ATOM 802 C C . VAL A 1 107 ? 10.219 -6.514 -1.589 1.00 97.06 107 VAL A C 1
ATOM 804 O O . VAL A 1 107 ? 11.037 -5.596 -1.647 1.00 97.06 107 VAL A O 1
ATOM 807 N N . THR A 1 108 ? 9.944 -7.291 -2.632 1.00 97.94 108 THR A N 1
ATOM 808 C CA . THR A 1 108 ? 10.440 -7.016 -3.981 1.00 97.94 108 THR A CA 1
ATOM 809 C C . THR A 1 108 ? 9.508 -6.016 -4.652 1.00 97.94 108 THR A C 1
ATOM 811 O O . THR A 1 108 ? 8.298 -6.238 -4.700 1.00 97.94 108 THR A O 1
ATOM 814 N N . LEU A 1 109 ? 10.062 -4.916 -5.163 1.00 96.56 109 LEU A N 1
ATOM 815 C CA . LEU A 1 109 ? 9.304 -3.847 -5.811 1.00 96.56 109 LEU A CA 1
ATOM 816 C C . LEU A 1 109 ? 9.546 -3.828 -7.320 1.00 96.56 109 LEU A C 1
ATOM 818 O O . LEU A 1 109 ? 10.654 -4.100 -7.778 1.00 96.56 109 LEU A O 1
ATOM 822 N N . GLN A 1 110 ? 8.526 -3.423 -8.071 1.00 97.69 110 GLN A N 1
ATOM 823 C CA . GLN A 1 110 ? 8.613 -3.010 -9.468 1.00 97.69 110 GLN A CA 1
ATOM 824 C C . GLN A 1 110 ? 8.360 -1.493 -9.538 1.00 97.69 110 GLN A C 1
ATOM 826 O O . GLN A 1 110 ? 7.202 -1.069 -9.582 1.00 97.69 110 GLN A O 1
ATOM 831 N N . PRO A 1 111 ? 9.411 -0.651 -9.487 1.00 96.31 111 PRO A N 1
ATOM 832 C CA . PRO A 1 111 ? 9.263 0.800 -9.544 1.00 96.31 111 PRO A CA 1
ATOM 833 C C . PRO A 1 111 ? 8.635 1.260 -10.863 1.00 96.31 111 PRO A C 1
ATOM 835 O O . PRO A 1 111 ? 8.886 0.677 -11.915 1.00 96.31 111 PRO A O 1
ATOM 838 N N . ALA A 1 112 ? 7.854 2.341 -10.817 1.00 96.38 112 ALA A N 1
ATOM 839 C CA . ALA A 1 112 ? 7.252 2.923 -12.018 1.00 96.38 112 ALA A CA 1
ATOM 840 C C . ALA A 1 112 ? 8.280 3.631 -12.918 1.00 96.38 112 ALA A C 1
ATOM 842 O O . ALA A 1 112 ? 8.171 3.584 -14.139 1.00 96.38 112 ALA A O 1
ATOM 843 N N . GLN A 1 113 ? 9.265 4.302 -12.318 1.00 96.62 113 GLN A N 1
ATOM 844 C CA . GLN A 1 113 ? 10.295 5.059 -13.022 1.00 96.62 113 GLN A CA 1
ATOM 845 C C . GLN A 1 113 ? 11.556 5.134 -12.156 1.00 96.62 113 GLN A C 1
ATOM 847 O O . GLN A 1 113 ? 11.461 5.293 -10.938 1.00 96.62 113 GLN A O 1
ATOM 852 N N . CYS A 1 114 ? 12.725 5.054 -12.790 1.00 94.00 114 CYS A N 1
ATOM 853 C CA . CYS A 1 114 ? 14.020 5.306 -12.163 1.00 94.00 114 CYS A CA 1
ATOM 854 C C . CYS A 1 114 ? 14.563 6.652 -12.650 1.00 94.00 114 CYS A C 1
ATOM 856 O O . CYS A 1 114 ? 14.427 6.988 -13.826 1.00 94.00 114 CYS A O 1
ATOM 858 N N . MET A 1 115 ? 15.177 7.415 -11.750 1.00 93.38 115 MET A N 1
ATOM 859 C CA . MET A 1 115 ? 15.955 8.601 -12.105 1.00 93.38 115 MET A CA 1
ATOM 860 C C . MET A 1 115 ? 17.426 8.190 -12.114 1.00 93.38 115 MET A C 1
ATOM 862 O O . MET A 1 115 ? 17.883 7.577 -11.149 1.00 93.38 115 MET A O 1
ATOM 866 N N . SER A 1 116 ? 18.124 8.462 -13.213 1.00 84.81 116 SER A N 1
ATOM 867 C CA . SER A 1 116 ? 19.565 8.232 -13.362 1.00 84.81 116 SER A CA 1
ATOM 868 C C . SER A 1 116 ? 20.351 9.496 -13.068 1.00 84.81 116 SER A C 1
ATOM 870 O O . SER A 1 116 ? 19.911 10.545 -13.594 1.00 84.81 116 SER A O 1
#

pLDDT: mean 73.94, std 17.0, range [47.0, 97.94]

Radius of gyration: 34.84 Å; chains: 1; bounding box: 89×73×56 Å

Secondary structure (DSSP, 8-state):
--------------------------------------------------S-HHHHHH-SSHHHHHHHHHHHHHHS-SSPPPHHHHHHHHTBSSPPTTPPP-TT----B--S----

Organism: NCBI:txid2604345

Sequence (116 aa):
MTPIRRAVALSTVSRLSSLSRQRLTVRSQSLSAAISQFHAYSTSRPLRQQAFHSQLENAPNAADLLSSLDAASAAAPSTPQTLTEKIVQRYSVGLAPGKKVKSGDYVTLQPAQCMS

Foldseek 3Di:
DDDDDDDDDDDDDDDDDDDDDDDDDDDDDDPPPPPPPPPPPPPPDPPPPPDDPVRVVVPPDPVVVVVVVVVVCVPDDVDDDDPVQVVQVVQFPPDDPPDGGDPPDDTDGDDPDDDD